Protein AF-A0A370AMK8-F1 (afdb_monomer)

Radius of gyration: 10.25 Å; Cα contacts (8 Å, |Δi|>4): 61; chains: 1; bounding box: 20×21×29 Å

Sequence (64 aa):
METLFGKTLTQLKEVVSTLGLKPFVDKQIASWLYQKGITSIDEMTNLTLESRQKLQEYYWQCCF

Mean predicted aligned error: 4.76 Å

pLDDT: mean 82.85, std 10.8, range [40.88, 90.88]

Structure (mmCIF, N/CA/C/O backbone):
data_AF-A0A370AMK8-F1
#
_entry.id   AF-A0A370AMK8-F1
#
loop_
_atom_site.group_PDB
_atom_site.id
_atom_site.type_symbol
_atom_site.label_atom_id
_atom_site.label_alt_id
_atom_site.label_comp_id
_atom_site.label_asym_id
_atom_site.label_entity_id
_atom_site.label_seq_id
_atom_site.pdbx_PDB_ins_code
_atom_site.Cartn_x
_atom_site.Cartn_y
_atom_site.Cartn_z
_atom_site.occupancy
_atom_site.B_iso_or_equiv
_atom_site.auth_seq_id
_atom_site.auth_comp_id
_atom_site.auth_asym_id
_atom_site.auth_atom_id
_atom_site.pdbx_PDB_model_num
ATOM 1 N N . MET A 1 1 ? -8.362 12.837 -7.575 1.00 56.84 1 MET A N 1
ATOM 2 C CA . MET A 1 1 ? -7.889 11.451 -7.753 1.00 56.84 1 MET A CA 1
ATOM 3 C C . MET A 1 1 ? -6.462 11.508 -8.253 1.00 56.84 1 MET A C 1
ATOM 5 O O . MET A 1 1 ? -6.223 12.127 -9.282 1.00 56.84 1 MET A O 1
ATOM 9 N N . GLU A 1 2 ? -5.530 10.944 -7.491 1.00 69.88 2 GLU A N 1
ATOM 10 C CA . GLU A 1 2 ? -4.092 10.973 -7.788 1.00 69.88 2 GLU A CA 1
ATOM 11 C C . GLU A 1 2 ? -3.575 9.548 -8.052 1.00 69.88 2 GLU A C 1
ATOM 13 O O . GLU A 1 2 ? -4.142 8.580 -7.540 1.00 69.88 2 GLU A O 1
ATOM 18 N N . THR A 1 3 ? -2.516 9.396 -8.854 1.00 79.50 3 THR A N 1
ATOM 19 C CA . THR A 1 3 ? -1.946 8.083 -9.193 1.00 79.50 3 THR A CA 1
ATOM 20 C C . THR A 1 3 ? -1.028 7.572 -8.083 1.00 79.50 3 THR A C 1
ATOM 22 O O . THR A 1 3 ? -0.052 8.227 -7.718 1.00 79.50 3 THR A O 1
ATOM 25 N N . LEU A 1 4 ? -1.306 6.369 -7.569 1.00 79.62 4 LEU A N 1
ATOM 26 C CA . LEU A 1 4 ? -0.399 5.651 -6.656 1.00 79.62 4 LEU A CA 1
ATOM 27 C C . LEU A 1 4 ? 0.841 5.108 -7.373 1.00 79.62 4 LEU A C 1
ATOM 29 O O . LEU A 1 4 ? 1.911 5.005 -6.776 1.00 79.62 4 LEU A O 1
ATOM 33 N N . PHE A 1 5 ? 0.695 4.754 -8.650 1.00 79.31 5 PHE A N 1
ATOM 34 C CA . PHE A 1 5 ? 1.787 4.223 -9.453 1.00 79.31 5 PHE A CA 1
ATOM 35 C C . PHE A 1 5 ? 2.829 5.311 -9.744 1.00 79.31 5 PHE A C 1
ATOM 37 O O . PHE A 1 5 ? 2.483 6.467 -9.984 1.00 79.31 5 PHE A O 1
ATOM 44 N N . GLY A 1 6 ? 4.111 4.944 -9.692 1.00 81.25 6 GLY A N 1
ATOM 45 C CA . GLY A 1 6 ? 5.233 5.878 -9.845 1.00 81.25 6 GLY A CA 1
ATOM 46 C C . GLY A 1 6 ? 5.669 6.576 -8.552 1.00 81.25 6 GLY A C 1
ATOM 47 O O . GLY A 1 6 ? 6.728 7.204 -8.540 1.00 81.25 6 GLY A O 1
ATOM 48 N N . LYS A 1 7 ? 4.920 6.431 -7.449 1.00 85.31 7 LYS A N 1
ATOM 49 C CA . LYS A 1 7 ? 5.328 6.959 -6.143 1.00 85.31 7 LYS A CA 1
ATOM 50 C C . LYS A 1 7 ? 6.422 6.110 -5.506 1.00 85.31 7 LYS A C 1
ATOM 52 O O . LYS A 1 7 ? 6.308 4.892 -5.410 1.00 85.31 7 LYS A O 1
ATOM 57 N N . THR A 1 8 ? 7.459 6.762 -4.989 1.00 88.31 8 THR A N 1
ATOM 58 C CA . THR A 1 8 ? 8.526 6.072 -4.248 1.00 88.31 8 THR A CA 1
ATOM 59 C C . THR A 1 8 ? 8.017 5.527 -2.910 1.00 88.31 8 THR A C 1
ATOM 61 O O . THR A 1 8 ? 6.996 5.976 -2.390 1.00 88.31 8 THR A O 1
ATOM 64 N N . LEU A 1 9 ? 8.755 4.592 -2.299 1.00 87.56 9 LEU A N 1
ATOM 65 C CA . LEU A 1 9 ? 8.430 4.050 -0.969 1.00 87.56 9 LEU A CA 1
ATOM 66 C C . LEU A 1 9 ? 8.169 5.146 0.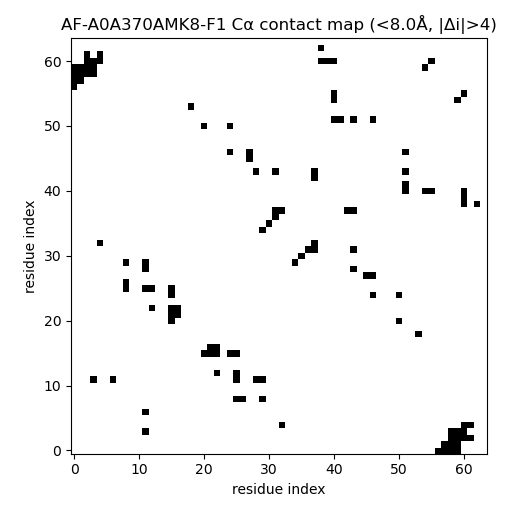076 1.00 87.56 9 LEU A C 1
ATOM 68 O O . LEU A 1 9 ? 7.236 5.029 0.862 1.00 87.56 9 LEU A O 1
ATOM 72 N N . THR A 1 10 ? 8.957 6.223 0.066 1.00 89.69 10 THR A N 1
ATOM 73 C CA . THR A 1 10 ? 8.782 7.355 0.987 1.00 89.69 10 THR A CA 1
ATOM 74 C C . THR A 1 10 ? 7.448 8.064 0.762 1.00 89.69 10 THR A C 1
ATOM 76 O O . THR A 1 10 ? 6.728 8.326 1.720 1.00 89.69 10 THR A O 1
ATOM 79 N N . GLN A 1 11 ? 7.082 8.303 -0.499 1.00 89.69 11 GLN A N 1
ATOM 80 C CA . GLN A 1 11 ? 5.804 8.925 -0.848 1.00 89.69 11 GLN A CA 1
ATOM 81 C C . GLN A 1 11 ? 4.625 8.018 -0.498 1.00 89.69 11 GLN A C 1
ATOM 83 O O . GLN A 1 11 ? 3.636 8.496 0.044 1.00 89.69 11 GLN A O 1
ATOM 88 N N . LEU A 1 12 ? 4.729 6.708 -0.749 1.00 89.38 12 LEU A N 1
ATOM 89 C CA . LEU A 1 12 ? 3.717 5.744 -0.310 1.00 89.38 12 LEU A CA 1
ATOM 90 C C . LEU A 1 12 ? 3.557 5.779 1.209 1.00 89.38 12 LEU A C 1
ATOM 92 O O . LEU A 1 12 ? 2.441 5.761 1.709 1.00 89.38 12 LEU A O 1
ATOM 96 N N . LYS A 1 13 ? 4.655 5.893 1.954 1.00 90.69 13 LYS A N 1
ATOM 97 C CA . LYS A 1 13 ? 4.611 5.996 3.411 1.00 90.69 13 LYS A CA 1
ATOM 98 C C . LYS A 1 13 ? 3.886 7.255 3.884 1.00 90.69 13 LYS A C 1
ATOM 100 O O . LYS A 1 13 ? 3.078 7.164 4.803 1.00 90.69 13 LYS A O 1
ATOM 105 N N . GLU A 1 14 ? 4.120 8.393 3.234 1.00 90.88 14 GLU A N 1
ATOM 106 C CA . GLU A 1 14 ? 3.355 9.622 3.470 1.00 90.88 14 GLU A CA 1
ATOM 107 C C . GLU A 1 14 ? 1.874 9.435 3.154 1.00 90.88 14 GLU A C 1
ATOM 109 O O . GLU A 1 14 ? 1.047 9.726 4.007 1.00 90.88 14 GLU A O 1
ATOM 114 N N . VAL A 1 15 ? 1.531 8.875 1.991 1.00 88.69 15 VAL A N 1
ATOM 115 C CA . VAL A 1 15 ? 0.139 8.589 1.603 1.00 88.69 15 VAL A CA 1
ATOM 116 C C . VAL A 1 15 ? -0.562 7.755 2.673 1.00 88.69 15 VAL A C 1
ATOM 118 O O . VAL A 1 15 ? -1.631 8.110 3.162 1.00 88.69 15 VAL A O 1
ATOM 121 N N . VAL A 1 16 ? 0.067 6.656 3.076 1.00 89.88 16 VAL A N 1
ATOM 122 C CA . VAL A 1 16 ? -0.463 5.726 4.073 1.00 89.88 16 VAL A CA 1
ATOM 123 C C . VAL A 1 16 ? -0.600 6.430 5.428 1.00 89.88 16 VAL A C 1
ATOM 125 O O . VAL A 1 16 ? -1.616 6.265 6.097 1.00 89.88 16 VAL A O 1
ATOM 128 N N . SER A 1 17 ? 0.360 7.278 5.804 1.00 90.81 17 SER A N 1
ATOM 129 C CA . SER A 1 17 ? 0.299 8.068 7.037 1.00 90.81 17 SER A CA 1
ATOM 130 C C . SER A 1 17 ? -0.809 9.130 7.005 1.00 90.81 17 SER A C 1
ATOM 132 O O . SER A 1 17 ? -1.531 9.276 7.989 1.00 90.81 17 SER A O 1
ATOM 134 N N . THR A 1 18 ? -0.995 9.828 5.884 1.00 89.31 18 THR A N 1
ATOM 135 C CA . THR A 1 18 ? -2.053 10.832 5.678 1.00 89.31 18 THR A CA 1
ATOM 136 C C . THR A 1 18 ? -3.442 10.199 5.707 1.00 89.31 18 THR A C 1
ATOM 138 O O . THR A 1 18 ? -4.377 10.777 6.252 1.00 89.31 18 THR A O 1
ATOM 141 N N . LEU A 1 19 ? -3.574 8.973 5.195 1.00 87.88 19 LEU A N 1
ATOM 142 C CA . LEU A 1 19 ? -4.808 8.184 5.264 1.00 87.88 19 LEU A CA 1
ATOM 143 C C . LEU A 1 19 ? -5.054 7.552 6.652 1.00 87.88 19 LEU A C 1
ATOM 145 O O . LEU A 1 19 ? -6.067 6.871 6.861 1.00 87.88 19 LEU A O 1
ATOM 149 N N . GLY A 1 20 ? -4.132 7.722 7.606 1.00 89.00 20 GLY A N 1
ATOM 150 C CA . GLY A 1 20 ? -4.204 7.087 8.924 1.00 89.00 20 GLY A CA 1
ATOM 151 C C . GLY A 1 20 ? -4.146 5.557 8.853 1.00 89.00 20 GLY A C 1
ATOM 152 O O . GLY A 1 20 ? -4.769 4.870 9.661 1.00 89.00 20 GLY A O 1
ATOM 153 N N . LEU A 1 21 ? -3.461 5.015 7.846 1.00 87.69 21 LEU A N 1
ATOM 154 C CA . LEU A 1 21 ? -3.247 3.586 7.657 1.00 87.69 21 LEU A CA 1
ATOM 155 C C . LEU A 1 21 ? -1.980 3.120 8.382 1.00 87.69 21 LEU A C 1
ATOM 157 O O . LEU A 1 21 ? -1.106 3.898 8.763 1.00 87.69 21 LEU A O 1
ATOM 161 N N . LYS A 1 22 ? -1.872 1.804 8.584 1.00 87.94 22 LYS A N 1
ATOM 162 C CA . LYS A 1 22 ? -0.739 1.222 9.311 1.00 87.94 22 LYS A CA 1
ATOM 163 C C . LYS A 1 22 ? 0.561 1.346 8.500 1.00 87.94 22 LYS A C 1
ATOM 165 O O . LYS A 1 22 ? 0.556 1.060 7.307 1.00 87.94 22 LYS A O 1
ATOM 170 N N . PRO A 1 23 ? 1.709 1.624 9.140 1.00 84.44 23 PRO A N 1
ATOM 171 C CA . PRO A 1 23 ? 2.988 1.907 8.474 1.00 84.44 23 PRO A CA 1
ATOM 172 C C . PRO A 1 23 ? 3.674 0.686 7.836 1.00 84.44 23 PRO A C 1
ATOM 174 O O . PRO A 1 23 ? 4.856 0.754 7.531 1.00 84.44 23 PRO A O 1
ATOM 177 N N . PHE A 1 24 ? 2.986 -0.452 7.720 1.00 87.19 24 PHE A N 1
ATOM 178 C CA . PHE A 1 24 ? 3.432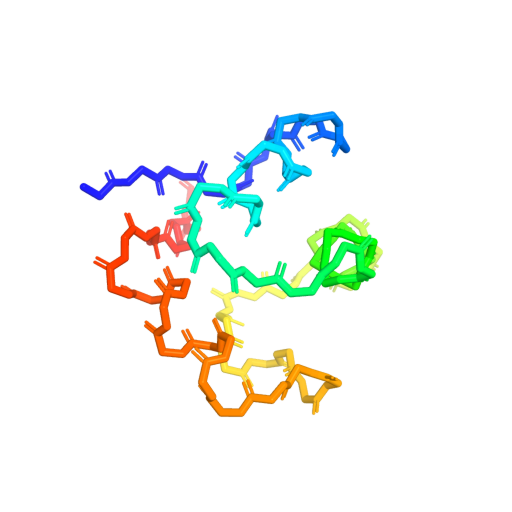 -1.607 6.934 1.00 87.19 24 PHE A CA 1
ATOM 179 C C . PHE A 1 24 ? 2.653 -1.751 5.621 1.00 87.19 24 PHE A C 1
ATOM 181 O O . PHE A 1 24 ? 3.016 -2.564 4.769 1.00 87.19 24 PHE A O 1
ATOM 188 N N . VAL A 1 25 ? 1.551 -1.009 5.480 1.00 89.88 25 VAL A N 1
ATOM 189 C CA . VAL A 1 25 ? 0.702 -1.013 4.287 1.00 89.88 25 VAL A CA 1
ATOM 190 C C . VAL A 1 25 ? 1.453 -0.397 3.104 1.00 89.88 25 VAL A C 1
ATOM 192 O O . VAL A 1 25 ? 1.316 -0.889 1.992 1.00 89.88 25 VAL A O 1
ATOM 195 N N . ASP A 1 26 ? 2.333 0.576 3.346 1.00 90.12 26 ASP A N 1
ATOM 196 C CA . ASP A 1 26 ? 3.260 1.160 2.363 1.00 90.12 26 ASP A CA 1
ATOM 197 C C . ASP A 1 26 ? 4.105 0.097 1.639 1.00 90.12 26 ASP A C 1
ATOM 199 O O . ASP A 1 26 ? 4.161 0.072 0.409 1.00 90.12 26 ASP A O 1
ATOM 203 N N . LYS A 1 27 ? 4.707 -0.833 2.389 1.00 89.56 27 LYS A N 1
ATOM 204 C CA . LYS A 1 27 ? 5.525 -1.924 1.842 1.00 89.56 27 LYS A CA 1
ATOM 205 C C . LYS A 1 27 ? 4.687 -2.941 1.083 1.00 89.56 27 LYS A C 1
ATOM 207 O O . LYS A 1 27 ? 5.141 -3.462 0.066 1.00 89.56 27 LYS A O 1
ATOM 212 N N 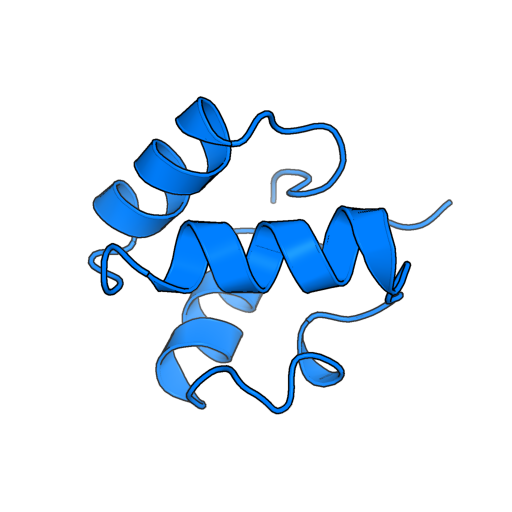. GLN A 1 28 ? 3.481 -3.230 1.573 1.00 90.38 28 GLN A N 1
ATOM 213 C CA . GLN A 1 28 ? 2.570 -4.130 0.873 1.00 90.38 28 GLN A CA 1
ATOM 214 C C . GLN A 1 28 ? 2.154 -3.532 -0.467 1.00 90.38 28 GLN A C 1
ATOM 216 O O . GLN A 1 28 ? 2.314 -4.194 -1.488 1.00 90.38 28 GLN A O 1
ATOM 221 N N . ILE A 1 29 ? 1.706 -2.274 -0.476 1.00 88.56 29 ILE A N 1
ATOM 222 C CA . ILE A 1 29 ? 1.360 -1.543 -1.699 1.00 88.56 29 ILE A CA 1
ATOM 223 C C . ILE A 1 29 ? 2.552 -1.550 -2.658 1.00 88.56 29 ILE A C 1
ATOM 225 O O . ILE A 1 29 ? 2.395 -1.934 -3.811 1.00 88.56 29 ILE A O 1
ATOM 229 N N . ALA A 1 30 ? 3.756 -1.215 -2.186 1.00 88.88 30 ALA A N 1
ATOM 230 C CA . ALA A 1 30 ? 4.952 -1.229 -3.024 1.00 88.88 30 ALA A CA 1
ATOM 231 C C . ALA A 1 30 ? 5.237 -2.614 -3.636 1.00 88.88 30 ALA A C 1
ATOM 233 O O . ALA A 1 30 ? 5.548 -2.702 -4.820 1.00 88.88 30 ALA A O 1
ATOM 234 N N . SER A 1 31 ? 5.097 -3.704 -2.871 1.00 89.31 31 SER A N 1
ATOM 235 C CA . SER A 1 31 ? 5.240 -5.068 -3.405 1.00 89.31 31 SER A CA 1
ATOM 236 C C . SER A 1 31 ? 4.184 -5.365 -4.475 1.00 89.31 31 SER A C 1
ATOM 238 O O . SER A 1 31 ? 4.519 -5.880 -5.540 1.00 89.31 31 SER A O 1
ATOM 240 N N . TRP A 1 32 ? 2.927 -4.973 -4.264 1.00 89.25 32 TRP A N 1
ATOM 241 C CA . TRP A 1 32 ? 1.874 -5.178 -5.260 1.00 89.25 32 TRP A CA 1
ATOM 242 C C . TRP A 1 32 ? 2.093 -4.359 -6.537 1.00 89.25 32 TRP A C 1
ATOM 244 O O . TRP A 1 32 ? 1.959 -4.901 -7.633 1.00 89.25 32 TRP A O 1
ATOM 254 N N . LEU A 1 33 ? 2.483 -3.089 -6.407 1.00 85.75 33 LEU A N 1
ATOM 255 C CA . LEU A 1 33 ? 2.721 -2.196 -7.543 1.00 85.75 33 LEU A CA 1
ATOM 256 C C . LEU A 1 33 ? 3.963 -2.607 -8.345 1.00 85.75 33 LEU A C 1
ATOM 258 O O . LEU A 1 33 ? 3.887 -2.718 -9.564 1.00 85.75 33 LEU A O 1
ATOM 262 N N . TYR A 1 34 ? 5.096 -2.850 -7.677 1.00 84.62 34 TYR A N 1
ATOM 263 C CA . TYR A 1 34 ? 6.385 -3.052 -8.348 1.00 84.62 34 TYR A CA 1
ATOM 264 C C . TYR A 1 34 ? 6.751 -4.517 -8.598 1.00 84.62 34 TYR A C 1
ATOM 266 O O . TYR A 1 34 ? 7.489 -4.788 -9.540 1.00 84.62 34 TYR A O 1
ATOM 274 N N . GLN A 1 35 ? 6.287 -5.465 -7.774 1.00 86.00 35 GLN A N 1
ATOM 275 C CA . GLN A 1 35 ? 6.595 -6.889 -7.984 1.00 86.00 35 GLN A CA 1
ATOM 276 C C . GLN A 1 35 ? 5.488 -7.621 -8.728 1.00 86.00 35 GLN A C 1
ATOM 278 O O . GLN A 1 35 ? 5.779 -8.444 -9.589 1.00 86.00 35 GLN A O 1
ATOM 283 N N . LYS A 1 36 ? 4.225 -7.368 -8.367 1.00 84.06 36 LYS A N 1
ATOM 284 C CA . LYS A 1 36 ? 3.092 -8.081 -8.969 1.00 84.06 36 LYS A CA 1
ATOM 285 C C . LYS A 1 36 ? 2.492 -7.364 -10.170 1.00 84.06 36 LYS A C 1
ATOM 287 O O . LYS A 1 36 ? 1.933 -8.047 -11.016 1.00 84.06 36 LYS A O 1
ATOM 292 N N . GLY A 1 37 ? 2.621 -6.040 -10.252 1.00 81.00 37 GLY A N 1
ATOM 293 C CA . GLY A 1 37 ? 2.065 -5.267 -11.361 1.00 81.00 37 GLY A CA 1
ATOM 294 C C . GLY A 1 37 ? 0.549 -5.418 -11.453 1.00 81.00 37 GLY A C 1
ATOM 295 O O . GLY A 1 37 ? 0.022 -5.700 -12.523 1.00 81.00 37 GLY A O 1
ATOM 296 N N . ILE A 1 38 ? -0.146 -5.292 -10.320 1.00 83.31 38 ILE A N 1
ATOM 297 C CA . ILE A 1 38 ? -1.613 -5.347 -10.307 1.00 83.31 38 ILE A CA 1
ATOM 298 C C . ILE A 1 38 ? -2.212 -4.224 -11.143 1.00 83.31 38 ILE A C 1
ATOM 300 O O . ILE A 1 38 ? -1.562 -3.208 -11.377 1.00 83.31 38 ILE A O 1
ATOM 304 N N . THR A 1 39 ? -3.469 -4.385 -11.528 1.00 76.81 39 THR A N 1
ATOM 305 C CA . THR A 1 39 ? -4.264 -3.400 -12.272 1.00 76.81 39 THR A CA 1
ATOM 306 C C . THR A 1 39 ? -5.332 -2.732 -11.409 1.00 76.81 39 THR A C 1
ATOM 308 O O . THR A 1 39 ? -5.778 -1.635 -11.739 1.00 76.81 39 THR A O 1
ATOM 311 N N . SER A 1 40 ? -5.699 -3.351 -10.281 1.00 80.19 40 SER A N 1
ATOM 312 C CA . SER A 1 40 ? -6.670 -2.804 -9.333 1.00 80.19 40 SER A CA 1
ATOM 313 C C . SER A 1 40 ? -6.256 -2.998 -7.873 1.00 80.19 40 SER A C 1
ATOM 315 O O . SER A 1 40 ? -5.669 -4.011 -7.493 1.00 80.19 40 SER A O 1
ATOM 317 N N . ILE A 1 41 ? -6.654 -2.048 -7.022 1.00 83.44 41 ILE A N 1
ATOM 318 C CA . ILE A 1 41 ? -6.453 -2.085 -5.564 1.00 83.44 41 ILE A CA 1
ATOM 319 C C . ILE A 1 41 ? -7.179 -3.284 -4.929 1.00 83.44 41 ILE A C 1
ATOM 321 O O . ILE A 1 41 ? -6.721 -3.816 -3.916 1.00 83.44 41 ILE A O 1
ATOM 325 N N . ASP A 1 42 ? -8.263 -3.763 -5.548 1.00 83.88 42 ASP A N 1
ATOM 326 C CA . ASP A 1 42 ? -8.974 -4.977 -5.125 1.00 83.88 42 ASP A CA 1
ATOM 327 C C . ASP A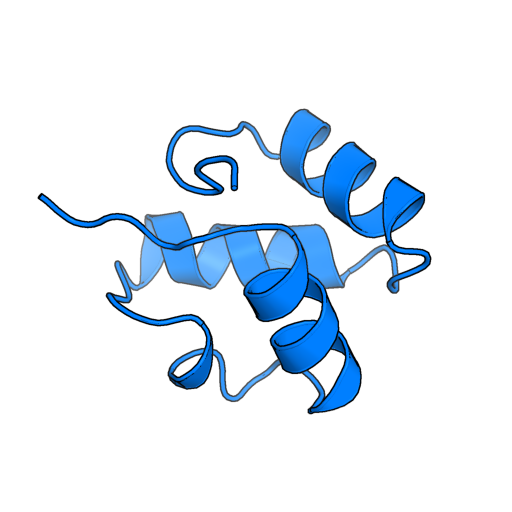 1 42 ? -8.113 -6.245 -5.213 1.00 83.88 42 ASP A C 1
ATOM 329 O O . ASP A 1 42 ? -8.294 -7.168 -4.418 1.00 83.88 42 ASP A O 1
ATOM 333 N N . GLU A 1 43 ? -7.118 -6.279 -6.105 1.00 84.62 43 GLU A N 1
ATOM 334 C CA . GLU A 1 43 ? -6.203 -7.421 -6.220 1.00 84.62 43 GLU A CA 1
ATOM 335 C C . GLU A 1 43 ? -5.258 -7.537 -5.015 1.00 84.62 43 GLU A C 1
ATOM 337 O O . GLU A 1 43 ? -4.685 -8.603 -4.774 1.00 84.62 43 GLU A O 1
ATOM 342 N N . MET A 1 44 ? -5.108 -6.469 -4.218 1.00 86.88 44 MET A N 1
ATOM 343 C CA . MET A 1 44 ? -4.288 -6.475 -3.008 1.00 86.88 44 MET A CA 1
ATOM 344 C C . MET A 1 44 ? -4.994 -7.252 -1.881 1.00 86.88 44 MET A C 1
ATOM 346 O O . MET A 1 44 ? -5.532 -6.683 -0.925 1.00 86.88 44 MET A O 1
ATOM 350 N N . THR A 1 45 ? -4.982 -8.584 -1.964 1.00 83.62 45 THR A N 1
ATOM 351 C CA . THR A 1 45 ? -5.646 -9.478 -0.994 1.00 83.62 45 THR A CA 1
ATOM 352 C C . THR A 1 45 ? -5.014 -9.444 0.398 1.00 83.62 45 THR A C 1
ATOM 354 O O . THR A 1 45 ? -5.697 -9.717 1.381 1.00 83.62 45 THR A O 1
ATOM 357 N N . ASN A 1 46 ? -3.741 -9.047 0.496 1.00 84.81 46 ASN A N 1
ATOM 358 C CA . ASN A 1 46 ? -3.021 -8.893 1.766 1.00 84.81 46 ASN A CA 1
ATOM 359 C C . ASN A 1 46 ? -3.409 -7.616 2.544 1.00 84.81 46 ASN A C 1
ATOM 361 O O . ASN A 1 46 ? -3.068 -7.486 3.722 1.00 84.81 46 ASN A O 1
ATOM 365 N N . LEU A 1 47 ? -4.131 -6.682 1.910 1.00 86.00 47 LEU A N 1
ATOM 366 C CA . LEU A 1 47 ? -4.647 -5.483 2.563 1.00 86.00 47 LEU A CA 1
ATOM 367 C C . LEU A 1 47 ? -6.013 -5.733 3.202 1.00 86.00 47 LEU A C 1
ATOM 369 O O . LEU A 1 47 ? -6.844 -6.491 2.701 1.00 86.00 47 LEU A O 1
ATOM 373 N N . THR A 1 48 ? -6.267 -5.035 4.308 1.00 88.12 48 THR A N 1
ATOM 374 C CA . THR A 1 48 ? -7.590 -5.021 4.935 1.00 88.12 48 THR A CA 1
ATOM 375 C C . THR A 1 48 ? -8.593 -4.273 4.060 1.00 88.12 48 THR A C 1
ATOM 377 O O . THR A 1 48 ? -8.217 -3.389 3.286 1.00 88.12 48 THR A O 1
ATOM 380 N N . LEU A 1 49 ? -9.881 -4.584 4.229 1.00 86.44 49 LEU A N 1
ATOM 381 C CA . LEU A 1 49 ? -10.968 -3.915 3.510 1.00 86.44 49 LEU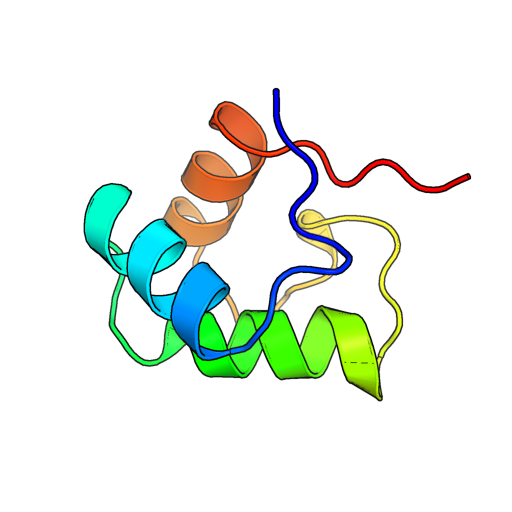 A CA 1
ATOM 382 C C . LEU A 1 49 ? -10.905 -2.385 3.671 1.00 86.44 49 LEU A C 1
ATOM 384 O O . LEU A 1 49 ? -10.955 -1.672 2.678 1.00 86.44 49 LEU A O 1
ATOM 388 N N . GLU A 1 50 ? -10.681 -1.900 4.898 1.00 87.56 50 GLU A N 1
ATOM 389 C CA . GLU A 1 50 ? -10.537 -0.465 5.191 1.00 87.56 50 GLU A CA 1
ATOM 390 C C . GLU A 1 50 ? -9.392 0.179 4.394 1.00 87.56 50 GLU A C 1
ATOM 392 O O . GLU A 1 50 ? -9.547 1.268 3.846 1.00 87.56 50 GLU A O 1
ATOM 397 N N . SER A 1 51 ? -8.246 -0.506 4.288 1.00 87.69 51 SER A N 1
ATOM 398 C CA . SER A 1 51 ? -7.094 0.011 3.543 1.00 87.69 51 SER A CA 1
ATOM 399 C C . SER A 1 51 ? -7.420 0.151 2.063 1.00 87.69 51 SER A C 1
ATOM 401 O O . SER A 1 51 ? -7.112 1.178 1.466 1.00 87.69 51 SER A O 1
ATOM 403 N N . ARG A 1 52 ? -8.079 -0.858 1.480 1.00 87.75 52 ARG A N 1
ATOM 404 C CA . ARG A 1 52 ? -8.499 -0.825 0.074 1.00 87.75 52 ARG A CA 1
ATOM 405 C C . ARG A 1 52 ? -9.506 0.288 -0.190 1.00 87.75 52 ARG A C 1
ATOM 407 O O . ARG A 1 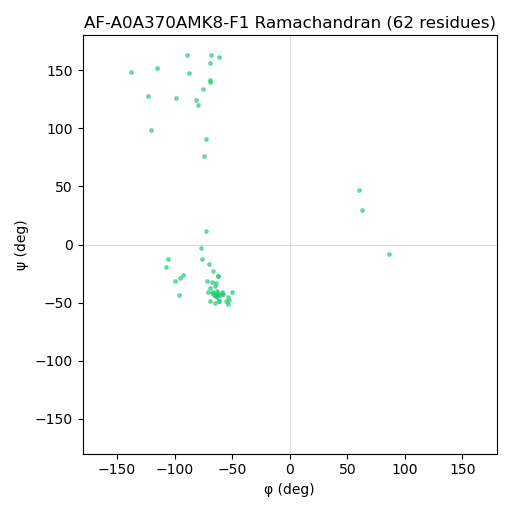52 ? -9.314 1.036 -1.138 1.00 87.75 52 ARG A O 1
ATOM 414 N N . GLN A 1 53 ? -10.502 0.445 0.680 1.00 88.56 53 GLN A N 1
ATOM 415 C CA . GLN A 1 53 ? -11.518 1.491 0.551 1.00 88.56 53 GLN A CA 1
ATOM 416 C C . GLN A 1 53 ? -10.908 2.893 0.612 1.00 88.56 53 GLN A C 1
ATOM 418 O O . GLN A 1 53 ? -11.152 3.696 -0.282 1.00 88.56 53 GLN A O 1
ATOM 423 N N . LYS A 1 54 ? -10.049 3.173 1.604 1.00 88.31 54 LYS A N 1
ATOM 424 C CA . LYS A 1 54 ? -9.354 4.468 1.685 1.00 88.31 54 LYS A CA 1
ATOM 425 C C . LYS A 1 54 ? -8.479 4.716 0.463 1.00 88.31 54 LYS A C 1
ATOM 427 O O . LYS A 1 54 ? -8.471 5.812 -0.082 1.00 88.31 54 LYS A O 1
ATOM 432 N N . LEU A 1 55 ? -7.739 3.709 0.009 1.00 85.31 55 LEU A N 1
ATOM 433 C CA . LEU A 1 55 ? -6.921 3.881 -1.183 1.00 85.31 55 LEU A CA 1
ATOM 434 C C . LEU A 1 55 ? -7.797 4.152 -2.412 1.00 85.31 55 LEU A C 1
ATOM 436 O O . LEU A 1 55 ? -7.481 5.085 -3.128 1.00 85.31 55 LEU A O 1
ATOM 440 N N . GLN A 1 56 ? -8.905 3.433 -2.614 1.00 85.44 56 GLN A N 1
ATOM 441 C CA . GLN A 1 56 ? -9.838 3.657 -3.729 1.00 85.44 56 GLN A CA 1
ATOM 442 C C . GLN A 1 56 ? -10.536 5.023 -3.687 1.00 85.44 56 GLN A C 1
ATOM 444 O O . GLN A 1 56 ? -10.822 5.594 -4.737 1.00 85.44 56 GLN A O 1
ATOM 449 N N . GLU A 1 57 ? -10.810 5.554 -2.495 1.00 85.44 57 GLU A N 1
ATOM 450 C CA . GLU A 1 57 ? -11.487 6.844 -2.319 1.00 85.44 57 GLU A CA 1
ATOM 451 C C . GLU A 1 57 ? -10.592 8.028 -2.721 1.00 85.44 57 GLU A C 1
ATOM 453 O O . GLU A 1 57 ? -11.044 8.965 -3.383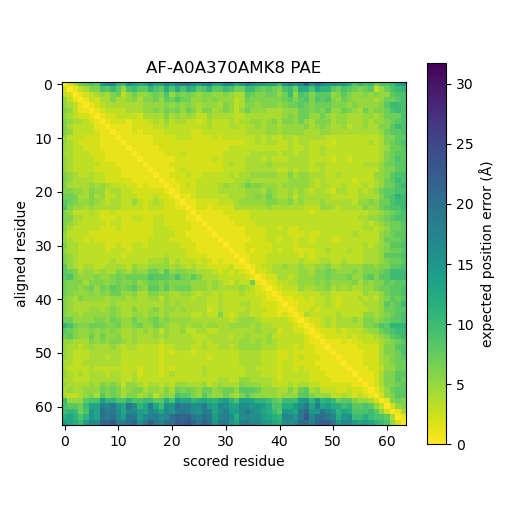 1.00 85.44 57 GLU A O 1
ATOM 458 N N . TYR A 1 58 ? -9.303 7.974 -2.372 1.00 80.75 58 TYR A N 1
ATOM 459 C CA . TYR A 1 58 ? -8.362 9.078 -2.604 1.00 80.75 58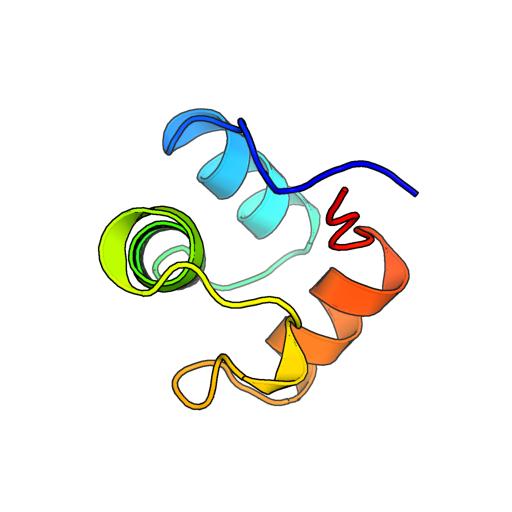 TYR A CA 1
ATOM 460 C C . TYR A 1 58 ? -7.479 8.877 -3.844 1.00 80.75 58 TYR A C 1
ATOM 462 O O . TYR A 1 58 ? -7.110 9.844 -4.528 1.00 80.75 58 TYR A O 1
ATOM 470 N N . TYR A 1 59 ? -7.159 7.626 -4.164 1.00 80.31 59 TYR A N 1
ATOM 471 C CA . TYR A 1 59 ? -6.214 7.252 -5.202 1.00 80.31 59 TYR A CA 1
ATOM 472 C C . TYR A 1 59 ? -6.869 6.337 -6.227 1.00 80.31 59 TYR A C 1
ATOM 474 O O . TYR A 1 59 ? -7.421 5.283 -5.924 1.00 80.31 59 TYR A O 1
ATOM 482 N N . TRP A 1 60 ? -6.742 6.728 -7.487 1.00 62.81 60 TRP A N 1
ATOM 483 C CA . TRP A 1 60 ? -7.158 5.882 -8.588 1.00 62.81 60 TRP A CA 1
ATOM 484 C C . TRP A 1 60 ? -5.923 5.183 -9.133 1.00 62.81 60 TRP A C 1
ATOM 486 O O . TRP A 1 60 ? -4.925 5.823 -9.488 1.00 62.81 60 TRP A O 1
ATOM 496 N N . GLN A 1 61 ? -5.981 3.857 -9.202 1.00 63.75 61 GLN A N 1
ATOM 497 C CA . GLN A 1 61 ? -5.024 3.114 -9.995 1.00 63.75 61 GLN A CA 1
ATOM 498 C C . GLN A 1 61 ? -5.371 3.337 -11.468 1.00 63.75 61 GLN A C 1
ATOM 500 O O . GLN A 1 61 ? -6.195 2.637 -12.045 1.00 63.75 61 GLN A O 1
ATOM 505 N N . CYS A 1 62 ? -4.777 4.367 -12.069 1.00 46.44 62 CYS A N 1
ATOM 506 C CA . CYS A 1 62 ? -4.838 4.537 -13.510 1.00 46.44 62 CYS A CA 1
ATOM 507 C C . CYS A 1 62 ? -3.801 3.607 -14.142 1.00 46.44 62 CYS A C 1
ATOM 509 O O . CYS A 1 62 ? -2.609 3.728 -13.855 1.00 46.44 62 CYS A O 1
ATOM 511 N N . CYS A 1 63 ? -4.264 2.686 -14.980 1.00 45.09 63 CYS A N 1
ATOM 512 C CA . CYS A 1 63 ? -3.432 1.969 -15.930 1.00 45.09 63 CYS A CA 1
ATOM 513 C C . CYS A 1 63 ? -3.983 2.262 -17.329 1.00 45.09 63 CYS A C 1
ATOM 515 O O . CYS A 1 63 ? -5.000 1.696 -17.726 1.00 45.09 63 CYS A O 1
ATOM 517 N N . PHE A 1 64 ? -3.353 3.213 -18.016 1.00 40.88 64 PHE A N 1
ATOM 518 C CA . PHE A 1 64 ? -2.712 2.975 -19.308 1.00 40.88 64 PHE A CA 1
ATOM 519 C C . PHE A 1 64 ? -1.602 4.010 -19.514 1.0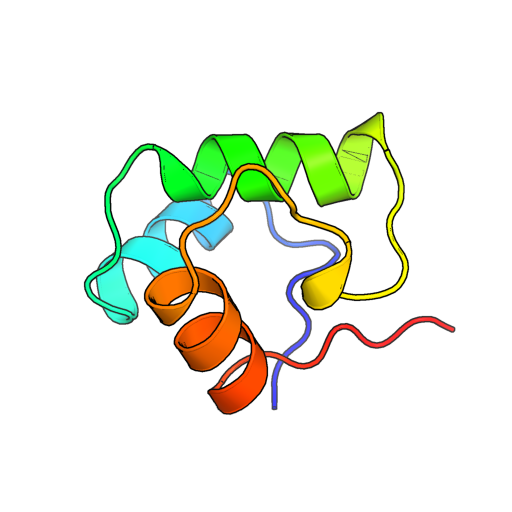0 40.88 64 PHE A C 1
ATOM 521 O O . PHE A 1 64 ? -1.848 5.194 -19.189 1.00 40.88 64 PHE A O 1
#

Secondary structure (DSSP, 8-state):
-EE-TT--HHHHHHHHHHTT--TTHHHHHHHIIIII--SSGGG-TTS-HHHHHHHHHHEE----

Foldseek 3Di:
DAAPAPDDLVRLQVLCVVLVHDSCVSVLVCCCVPVVVDQALVVSPVDDPSVSVSCVVPHDHDDD

Nearest PDB structures (foldseek):
  4pl2-assembly2_A  TM=9.314E-01  e=2.991E-03  Escherichia coli DH1
  3rf9-assembly1_B  TM=9.330E-01  e=4.135E-03  Escherichia coli K-12
  3rfa-assembly2_A  TM=9.348E-01  e=6.507E-03  Escherichia coli K-12
  5hr6-assembly2_B  TM=9.226E-01  e=4.411E-03  Escherichia coli
  6fz6-assembly2_B  TM=9.107E-01  e=3.875E-03  Sphaerobacter thermophilus DSM 20745

Solvent-accessible surface area (backbone atoms only — not comparable to full-atom values): 3946 Å² total; per-residue (Å²): 122,46,68,63,75,92,56,50,72,69,53,36,41,49,52,30,52,76,71,72,45,61,93,61,51,29,58,52,50,49,44,40,56,74,74,65,59,64,77,47,67,82,72,49,73,91,53,54,71,69,57,40,51,55,43,59,73,55,30,41,69,78,84,134